Protein AF-A0A2Z6CTF7-F1 (afdb_monomer_lite)

Foldseek 3Di:
DQLLVQLLVVQLVVVCVVPVDHSVVCSVVLVVDDPVSSVVSSVVSVVVCVVPPPDPPPPPDPPPDD

Secondary structure (DSSP, 8-state):
--HHHHHHHHHHH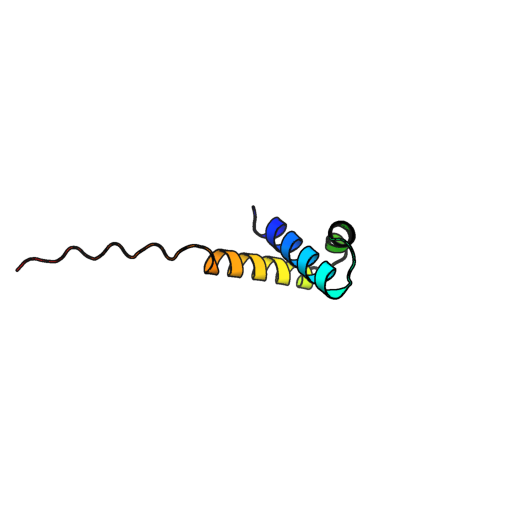HHHHHH---HHHHHHHGGGS-HHHHHHHHHHHHHHHHHHSPPP---PPP----

Sequence (66 aa):
MNSEDLGKELYCIHASLRSGCAKEVHEDAWQYLNPYEQQLWINTAKEMKNLLTPAKSKKAAPATED

Structure (mmCIF, N/CA/C/O backbone):
data_AF-A0A2Z6CTF7-F1
#
_entry.id   AF-A0A2Z6CTF7-F1
#
loop_
_atom_site.group_PDB
_atom_site.id
_atom_site.type_symbol
_atom_site.label_atom_id
_atom_site.label_alt_id
_atom_site.label_comp_id
_atom_site.label_asym_id
_atom_site.label_entity_id
_atom_site.label_seq_id
_atom_site.pdbx_PDB_ins_code
_atom_site.Cartn_x
_atom_site.Cartn_y
_atom_site.Cartn_z
_atom_site.occupancy
_atom_site.B_iso_or_equiv
_atom_site.auth_seq_id
_atom_site.auth_comp_id
_atom_site.auth_asym_id
_atom_site.auth_atom_id
_atom_site.pdbx_P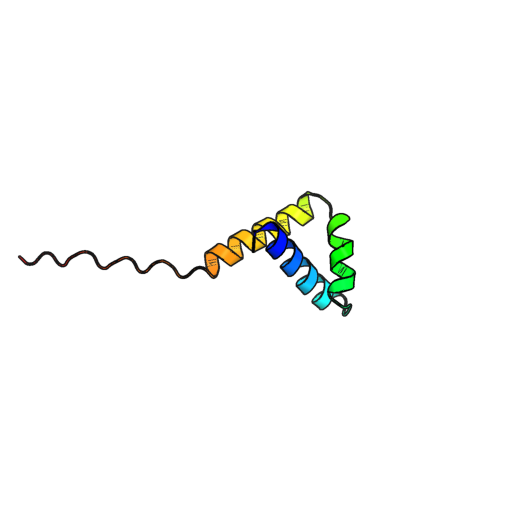DB_model_num
ATOM 1 N N . MET A 1 1 ? -0.030 -7.449 13.094 1.00 73.50 1 MET A N 1
ATOM 2 C CA . MET A 1 1 ? 0.609 -6.651 12.028 1.00 73.50 1 MET A CA 1
ATOM 3 C C . MET A 1 1 ? 0.593 -5.184 12.433 1.00 73.50 1 MET A C 1
ATOM 5 O O . MET A 1 1 ? -0.478 -4.675 12.781 1.00 73.50 1 MET A O 1
ATOM 9 N N . ASN A 1 2 ? 1.750 -4.516 12.475 1.00 89.88 2 ASN A N 1
ATOM 10 C CA . ASN A 1 2 ? 1.801 -3.079 12.779 1.00 89.88 2 ASN A CA 1
ATOM 11 C C . ASN A 1 2 ? 1.187 -2.279 11.595 1.00 89.88 2 ASN A C 1
ATOM 13 O O . ASN A 1 2 ? 0.689 -2.875 10.639 1.00 89.88 2 ASN A O 1
ATOM 17 N N . SER A 1 3 ? 1.020 -0.957 11.699 1.00 89.81 3 SER A N 1
ATOM 18 C CA . SER A 1 3 ? 0.363 -0.188 10.616 1.00 89.81 3 SER A CA 1
ATOM 19 C C . SER A 1 3 ? 1.282 0.096 9.429 1.00 89.81 3 SER A C 1
ATOM 21 O O . SER A 1 3 ? 0.782 0.383 8.349 1.00 89.81 3 SER A O 1
ATOM 23 N N . GLU A 1 4 ? 2.591 -0.013 9.621 1.00 92.88 4 GLU A N 1
ATOM 24 C CA . GLU A 1 4 ? 3.594 0.142 8.573 1.00 92.88 4 GLU A CA 1
ATOM 25 C C . GLU A 1 4 ? 3.669 -1.105 7.691 1.00 92.88 4 GLU A C 1
ATOM 27 O O . GLU A 1 4 ? 3.495 -0.989 6.484 1.00 92.88 4 GLU A O 1
ATOM 32 N N . ASP A 1 5 ? 3.765 -2.297 8.284 1.00 94.31 5 ASP A N 1
ATOM 33 C CA . ASP A 1 5 ? 3.711 -3.580 7.575 1.00 94.31 5 ASP A CA 1
ATOM 34 C C . ASP A 1 5 ? 2.427 -3.691 6.743 1.00 94.31 5 ASP A C 1
ATOM 36 O O . ASP A 1 5 ? 2.457 -4.094 5.585 1.00 94.31 5 ASP A O 1
ATOM 40 N N . LEU A 1 6 ? 1.285 -3.296 7.326 1.00 94.31 6 LEU A N 1
ATOM 41 C CA . LEU A 1 6 ? 0.006 -3.299 6.617 1.00 94.31 6 LEU A CA 1
ATOM 42 C C . LEU A 1 6 ? -0.024 -2.235 5.509 1.00 94.31 6 LEU A C 1
ATOM 44 O O . LEU A 1 6 ? -0.587 -2.480 4.449 1.00 94.31 6 LEU A O 1
ATOM 48 N N . GLY A 1 7 ? 0.586 -1.067 5.726 1.00 95.75 7 GLY A N 1
ATOM 49 C CA . GLY A 1 7 ? 0.729 -0.042 4.691 1.00 95.75 7 GLY A CA 1
ATOM 50 C C . GLY A 1 7 ? 1.549 -0.545 3.503 1.00 95.75 7 GLY A C 1
ATOM 51 O O . GLY A 1 7 ? 1.116 -0.404 2.359 1.00 95.75 7 GLY A O 1
ATOM 52 N N . LYS A 1 8 ? 2.678 -1.209 3.776 1.00 96.06 8 LYS A N 1
ATOM 53 C CA . LYS A 1 8 ? 3.517 -1.852 2.761 1.00 96.06 8 LYS A CA 1
ATOM 54 C C . LYS A 1 8 ? 2.743 -2.933 2.007 1.00 96.06 8 LYS A C 1
ATOM 56 O O . LYS A 1 8 ? 2.772 -2.950 0.779 1.00 96.06 8 LYS A O 1
ATOM 61 N N . GLU A 1 9 ? 2.005 -3.785 2.717 1.00 95.44 9 GLU A N 1
ATOM 62 C CA . GLU A 1 9 ? 1.157 -4.827 2.124 1.00 95.44 9 GLU A CA 1
ATOM 63 C C . GLU A 1 9 ? 0.145 -4.236 1.131 1.00 95.44 9 GLU A C 1
ATOM 65 O O . GLU A 1 9 ? 0.062 -4.673 -0.018 1.00 95.44 9 GLU A O 1
ATOM 70 N N . LEU A 1 10 ? -0.586 -3.199 1.554 1.00 95.12 10 LEU A N 1
ATOM 71 C CA . LEU A 1 10 ? -1.594 -2.525 0.734 1.00 95.12 10 LEU A CA 1
ATOM 72 C C . LEU A 1 10 ? -0.986 -1.874 -0.508 1.00 95.12 10 LEU A C 1
ATOM 74 O O . LEU A 1 10 ? -1.537 -2.017 -1.602 1.00 95.12 10 LEU A O 1
ATOM 78 N N . TYR A 1 11 ? 0.158 -1.203 -0.354 1.00 96.62 11 TYR A N 1
ATOM 79 C CA . TYR A 1 11 ? 0.897 -0.648 -1.482 1.00 96.62 11 TYR A CA 1
ATOM 80 C C . TYR A 1 11 ? 1.276 -1.735 -2.487 1.00 96.62 11 TYR A C 1
ATOM 82 O O . TYR A 1 11 ? 0.988 -1.589 -3.675 1.00 96.62 11 TYR A O 1
ATOM 90 N N . CYS A 1 12 ? 1.876 -2.835 -2.023 1.00 96.44 12 CYS A N 1
ATOM 91 C CA . CYS A 1 12 ? 2.355 -3.884 -2.917 1.00 96.44 12 CYS A CA 1
ATOM 92 C C . CYS A 1 12 ? 1.190 -4.554 -3.657 1.00 96.44 12 CYS A C 1
ATOM 94 O O . CYS A 1 12 ? 1.290 -4.788 -4.861 1.00 96.44 12 CYS A O 1
ATOM 96 N N . ILE A 1 13 ? 0.057 -4.794 -2.985 1.00 95.44 13 ILE A N 1
ATOM 97 C CA . ILE A 1 13 ? -1.165 -5.306 -3.626 1.00 95.44 13 ILE A CA 1
ATOM 98 C C . ILE A 1 13 ? -1.653 -4.329 -4.703 1.00 95.44 13 ILE A C 1
ATOM 100 O O . ILE A 1 13 ? -1.855 -4.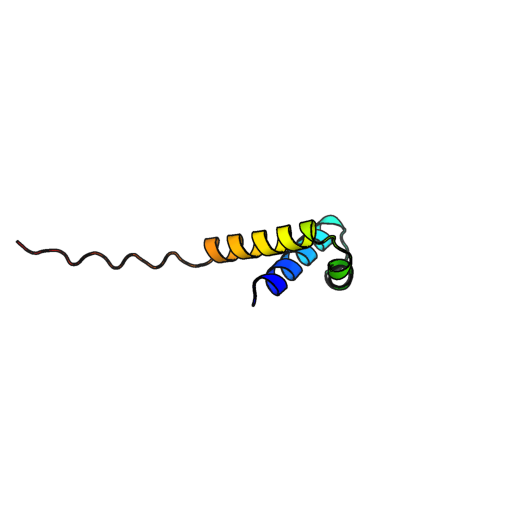727 -5.849 1.00 95.44 13 ILE A O 1
ATOM 104 N N . HIS A 1 14 ? -1.802 -3.044 -4.372 1.00 96.06 14 HIS A N 1
ATOM 105 C CA . HIS A 1 14 ? -2.267 -2.032 -5.321 1.00 96.06 14 HIS A CA 1
ATOM 106 C C . HIS A 1 14 ? -1.328 -1.893 -6.534 1.00 96.06 14 HIS A C 1
ATOM 108 O O . HIS A 1 14 ? -1.783 -1.858 -7.679 1.00 96.06 14 HIS A O 1
ATOM 114 N N . ALA A 1 15 ? -0.015 -1.842 -6.302 1.00 95.31 15 ALA A N 1
ATOM 115 C CA . ALA A 1 15 ? 0.988 -1.727 -7.355 1.00 95.31 15 ALA A CA 1
ATOM 116 C C . ALA A 1 15 ? 1.014 -2.968 -8.261 1.00 95.31 15 ALA A C 1
ATOM 118 O O . ALA A 1 15 ? 1.112 -2.832 -9.485 1.00 95.31 15 ALA A O 1
ATOM 119 N N . SER A 1 16 ? 0.833 -4.162 -7.690 1.00 96.06 16 SER A N 1
ATOM 120 C CA . SER A 1 16 ? 0.704 -5.415 -8.447 1.00 96.06 16 SER A CA 1
ATOM 121 C C . SER A 1 16 ? -0.532 -5.399 -9.337 1.00 96.06 16 SER A C 1
ATOM 123 O O . SER A 1 16 ? -0.431 -5.654 -10.533 1.00 96.06 16 SER A O 1
ATOM 125 N N . LEU A 1 17 ? -1.686 -5.002 -8.790 1.00 96.19 17 LEU A N 1
ATOM 126 C CA . LEU A 1 17 ? -2.933 -4.883 -9.553 1.00 96.19 17 LEU A CA 1
ATOM 127 C C . LEU A 1 17 ? -2.815 -3.879 -10.706 1.00 96.19 17 LEU A C 1
ATOM 129 O O . LEU A 1 17 ? -3.351 -4.115 -11.785 1.00 96.1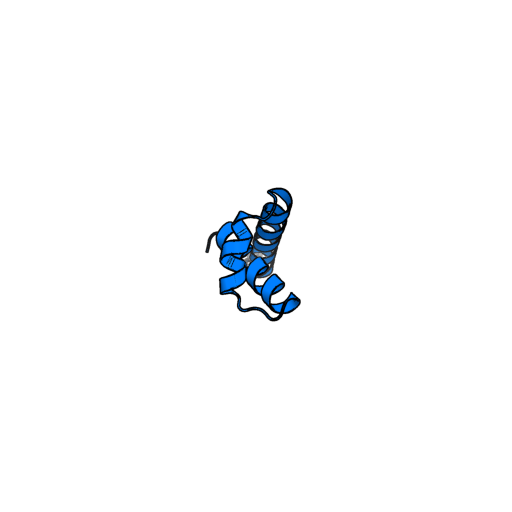9 17 LEU A O 1
ATOM 133 N N . ARG A 1 18 ? -2.105 -2.766 -10.494 1.00 95.81 18 ARG A N 1
ATOM 134 C CA . ARG A 1 18 ? -1.911 -1.728 -11.514 1.00 95.81 18 ARG A CA 1
ATOM 135 C C . ARG A 1 18 ? -0.927 -2.138 -12.612 1.00 95.81 18 ARG A C 1
ATOM 137 O O . ARG A 1 18 ? -1.112 -1.745 -13.759 1.00 95.81 18 ARG A O 1
ATOM 144 N N . SER A 1 19 ? 0.145 -2.842 -12.258 1.00 95.38 19 SER A N 1
ATOM 145 C CA . SER A 1 19 ? 1.250 -3.150 -13.179 1.00 95.38 19 SER A CA 1
ATOM 146 C C . SER A 1 19 ? 1.155 -4.530 -13.829 1.00 95.38 19 SER A C 1
ATOM 148 O O . SER A 1 19 ? 1.772 -4.745 -14.867 1.00 95.38 19 SER A O 1
ATOM 150 N N . GLY A 1 20 ? 0.423 -5.469 -13.224 1.00 93.94 20 GLY A N 1
ATOM 151 C CA . GLY A 1 20 ? 0.453 -6.887 -13.586 1.00 93.94 20 GLY A CA 1
ATOM 152 C C . GLY A 1 20 ? 1.708 -7.628 -13.102 1.00 93.94 20 GLY A C 1
ATOM 153 O O . GLY A 1 20 ? 1.830 -8.827 -13.341 1.00 93.94 20 GLY A O 1
ATOM 154 N N . CYS A 1 21 ? 2.636 -6.945 -12.424 1.00 93.19 21 CYS A N 1
ATOM 155 C CA . CYS A 1 21 ? 3.831 -7.564 -11.856 1.00 93.19 21 CYS A CA 1
ATOM 156 C C . CYS A 1 21 ? 3.528 -8.241 -10.513 1.00 93.19 21 CYS A C 1
ATOM 158 O O . CYS A 1 21 ? 2.606 -7.843 -9.799 1.00 93.19 21 CYS A O 1
ATOM 160 N N . ALA A 1 22 ? 4.344 -9.235 -10.159 1.00 92.00 22 ALA A N 1
ATOM 161 C CA . ALA A 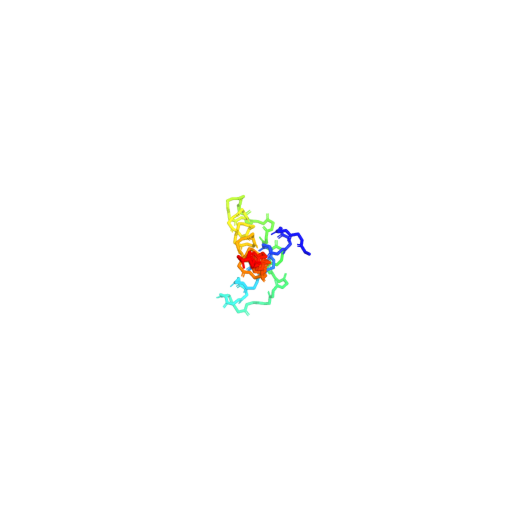1 22 ? 4.265 -9.924 -8.876 1.00 92.00 22 ALA A CA 1
ATOM 162 C C . ALA A 1 22 ? 4.543 -8.975 -7.695 1.00 92.00 22 ALA A C 1
ATOM 164 O O . ALA A 1 22 ? 5.265 -7.984 -7.832 1.00 92.00 22 ALA A O 1
ATOM 165 N N . LYS A 1 23 ? 3.975 -9.292 -6.530 1.00 91.12 23 LYS A N 1
ATOM 166 C CA . LYS A 1 23 ? 4.017 -8.443 -5.333 1.00 91.12 23 LYS A CA 1
ATOM 167 C C . LYS A 1 23 ? 5.437 -8.226 -4.819 1.00 91.12 23 LYS A C 1
ATOM 169 O O . LYS A 1 23 ? 5.774 -7.116 -4.418 1.00 91.12 23 LYS A O 1
ATOM 174 N N . GLU A 1 24 ? 6.265 -9.257 -4.901 1.00 89.69 24 GLU A N 1
ATOM 175 C CA . GLU A 1 24 ? 7.655 -9.286 -4.451 1.00 89.69 24 GLU A CA 1
ATOM 176 C C . GLU A 1 24 ? 8.500 -8.219 -5.164 1.00 89.69 24 GLU A C 1
ATOM 178 O O . GLU A 1 24 ? 9.379 -7.620 -4.556 1.00 89.69 24 GLU A O 1
ATOM 183 N N . VAL A 1 25 ? 8.174 -7.899 -6.424 1.00 88.50 25 VAL A N 1
ATOM 184 C CA . VAL A 1 25 ? 8.833 -6.823 -7.190 1.00 88.50 25 VAL A CA 1
ATOM 185 C C . VAL A 1 25 ? 8.595 -5.452 -6.548 1.00 88.50 25 VAL A C 1
ATOM 187 O O . VAL A 1 25 ? 9.456 -4.575 -6.589 1.00 88.50 25 VAL A O 1
ATOM 190 N N . HIS A 1 26 ? 7.423 -5.253 -5.944 1.00 91.44 26 HIS A N 1
ATOM 191 C CA . HIS A 1 26 ? 7.030 -3.982 -5.334 1.00 91.44 26 HIS A CA 1
ATOM 192 C C . HIS A 1 26 ? 7.466 -3.868 -3.871 1.00 91.44 26 HIS A C 1
ATOM 194 O O . HIS A 1 26 ? 7.513 -2.762 -3.335 1.00 91.44 26 HIS A O 1
ATOM 200 N N . GLU A 1 27 ? 7.836 -4.973 -3.221 1.00 90.25 27 GLU A N 1
ATOM 201 C CA . GLU A 1 27 ? 8.341 -4.931 -1.846 1.00 90.25 27 GLU A CA 1
ATOM 202 C C . GLU A 1 27 ? 9.653 -4.154 -1.734 1.00 90.25 27 GLU A C 1
ATOM 204 O O . GLU A 1 27 ? 9.839 -3.422 -0.755 1.00 90.25 27 GLU A O 1
ATOM 209 N N . ASP A 1 28 ? 10.513 -4.268 -2.748 1.00 88.56 28 ASP A N 1
ATOM 210 C CA . ASP A 1 28 ? 11.749 -3.494 -2.868 1.00 88.56 28 ASP A CA 1
ATOM 211 C C . ASP A 1 28 ? 11.475 -2.049 -3.291 1.00 88.56 28 ASP A C 1
ATOM 213 O O . ASP A 1 28 ? 12.209 -1.142 -2.901 1.00 88.56 28 ASP A O 1
ATOM 217 N N . ALA A 1 29 ? 10.399 -1.807 -4.047 1.00 90.75 29 ALA A N 1
ATOM 218 C CA . ALA A 1 29 ? 10.016 -0.472 -4.500 1.00 90.75 29 ALA A CA 1
ATOM 219 C C . ALA A 1 29 ? 9.560 0.440 -3.347 1.00 90.75 29 ALA A C 1
ATOM 221 O O . ALA A 1 29 ? 9.738 1.656 -3.417 1.00 90.75 29 ALA A O 1
ATOM 222 N N . TRP A 1 30 ? 9.033 -0.140 -2.260 1.00 93.06 30 TRP A N 1
ATOM 223 C CA . TRP A 1 30 ? 8.572 0.594 -1.074 1.00 93.06 30 TRP A CA 1
ATOM 224 C C . TRP A 1 30 ? 9.623 1.564 -0.518 1.00 93.06 30 TRP A C 1
ATOM 226 O O . TRP A 1 30 ? 9.292 2.700 -0.183 1.00 93.06 30 TRP A O 1
ATOM 236 N N . GLN A 1 31 ? 10.896 1.151 -0.466 1.00 91.75 31 GLN A N 1
ATOM 237 C CA . GLN A 1 31 ? 11.981 1.974 0.088 1.00 91.75 31 GLN A CA 1
ATOM 238 C C . GLN A 1 31 ? 12.265 3.240 -0.739 1.00 91.75 31 GLN A C 1
ATOM 240 O O . GLN A 1 31 ? 12.864 4.185 -0.233 1.00 91.75 31 GLN A O 1
ATOM 245 N N . TYR A 1 32 ? 11.846 3.248 -2.008 1.00 94.12 32 TYR A N 1
ATOM 246 C CA . TYR A 1 32 ? 12.048 4.353 -2.942 1.00 94.12 32 TYR A CA 1
ATOM 247 C C . TYR A 1 32 ? 10.847 5.297 -3.023 1.00 94.12 32 TYR A C 1
ATOM 249 O O . TYR A 1 32 ? 10.946 6.346 -3.661 1.00 94.12 32 TYR A O 1
ATOM 257 N N . LEU A 1 33 ? 9.724 4.956 -2.381 1.00 95.38 33 LEU A N 1
ATOM 258 C CA . LEU A 1 33 ? 8.610 5.885 -2.237 1.00 95.38 33 LEU A CA 1
ATOM 259 C C . LEU A 1 33 ? 9.057 7.098 -1.432 1.00 95.38 33 LEU A C 1
ATOM 261 O O . LEU A 1 33 ? 9.787 6.970 -0.445 1.00 95.38 33 LEU A O 1
ATOM 265 N N . ASN A 1 34 ? 8.573 8.276 -1.811 1.00 96.62 34 ASN A N 1
ATOM 266 C CA . ASN A 1 34 ? 8.854 9.454 -1.007 1.00 96.62 34 ASN A CA 1
ATOM 267 C C . ASN A 1 34 ? 8.117 9.370 0.353 1.00 96.62 34 ASN A C 1
ATOM 269 O O . ASN A 1 34 ? 7.122 8.648 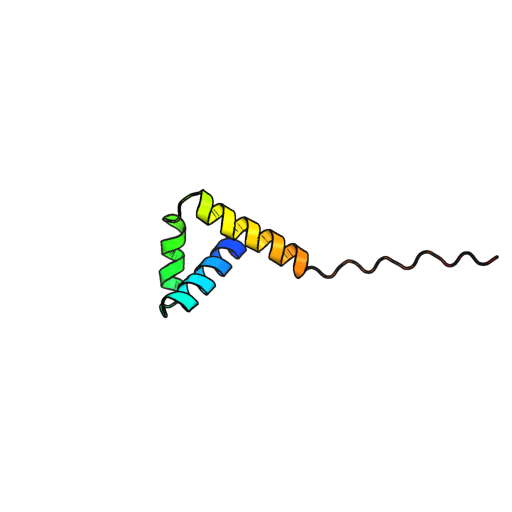0.482 1.00 96.62 34 ASN A O 1
ATOM 273 N N . PRO A 1 35 ? 8.556 10.121 1.381 1.00 96.00 35 PRO A N 1
ATOM 274 C CA . PRO A 1 35 ? 7.971 10.019 2.720 1.00 96.00 35 PRO A CA 1
ATOM 275 C C . PRO A 1 35 ? 6.462 10.298 2.776 1.00 96.00 35 PRO A C 1
ATOM 277 O O . PRO A 1 35 ? 5.754 9.713 3.592 1.00 96.00 35 PRO A O 1
ATOM 280 N N . TYR A 1 36 ? 5.951 11.173 1.904 1.00 96.75 36 TYR A N 1
ATOM 281 C CA . TYR A 1 36 ? 4.524 11.484 1.845 1.00 96.75 36 TYR A CA 1
ATOM 282 C C . TYR A 1 36 ? 3.710 10.303 1.301 1.00 96.75 36 TYR A C 1
ATOM 284 O O . TYR A 1 36 ? 2.676 9.952 1.871 1.00 96.75 36 TYR A O 1
ATOM 292 N N . GLU A 1 37 ? 4.193 9.646 0.246 1.00 96.19 37 GLU A N 1
ATOM 293 C CA . GLU A 1 37 ? 3.570 8.441 -0.310 1.00 96.19 37 GLU A CA 1
ATOM 294 C C . GLU A 1 37 ? 3.553 7.300 0.707 1.00 96.19 37 GLU A C 1
ATOM 296 O O . GLU A 1 37 ? 2.511 6.680 0.915 1.00 96.19 37 GLU A O 1
ATOM 301 N N . GLN A 1 38 ? 4.669 7.060 1.402 1.00 96.31 38 GLN A N 1
ATOM 302 C CA . GLN A 1 38 ? 4.719 6.050 2.463 1.00 96.31 38 GLN A CA 1
ATOM 303 C C . GLN A 1 38 ? 3.699 6.364 3.568 1.00 96.31 38 GLN A C 1
ATOM 305 O O . GLN A 1 38 ? 2.932 5.492 3.990 1.00 96.31 38 GLN A O 1
ATOM 310 N N . GLN A 1 39 ? 3.619 7.630 3.993 1.00 97.19 39 GLN A N 1
ATOM 311 C CA . GLN A 1 39 ? 2.675 8.062 5.022 1.00 97.19 39 GLN A CA 1
ATOM 312 C C . GLN A 1 39 ? 1.210 7.897 4.591 1.00 97.19 39 GLN A C 1
ATOM 314 O O . GLN A 1 39 ? 0.368 7.554 5.426 1.00 97.19 39 GLN A O 1
ATOM 319 N N . LEU A 1 40 ? 0.893 8.099 3.308 1.00 97.69 40 LEU A N 1
ATOM 320 C CA . LEU A 1 40 ? -0.448 7.885 2.758 1.00 97.69 40 LEU A CA 1
ATOM 321 C C . LEU A 1 40 ? -0.891 6.424 2.915 1.00 97.69 40 LEU A C 1
ATOM 323 O O . LEU A 1 40 ? -2.002 6.159 3.385 1.00 97.69 40 LEU A O 1
ATOM 327 N N . TRP A 1 41 ? -0.018 5.471 2.589 1.00 97.69 41 TRP A N 1
ATOM 328 C CA . TRP A 1 41 ? -0.309 4.043 2.745 1.00 97.69 41 TRP A CA 1
ATOM 329 C C . TRP A 1 41 ? -0.425 3.633 4.214 1.00 97.69 41 TRP A C 1
ATOM 331 O O . TRP A 1 41 ? -1.345 2.900 4.576 1.00 97.69 41 TRP A O 1
ATOM 341 N N . ILE A 1 42 ? 0.431 4.172 5.089 1.00 96.88 42 ILE A N 1
ATOM 342 C CA . ILE A 1 42 ? 0.335 3.955 6.542 1.00 96.88 42 ILE A CA 1
ATOM 343 C C . ILE A 1 42 ? -0.995 4.491 7.094 1.00 96.88 42 ILE A C 1
ATOM 345 O O . ILE A 1 42 ? -1.629 3.850 7.935 1.00 96.88 42 ILE A O 1
ATOM 349 N N . ASN A 1 43 ? -1.443 5.662 6.638 1.00 97.38 43 ASN A N 1
ATOM 350 C CA . ASN A 1 43 ? -2.723 6.235 7.057 1.00 97.38 43 ASN A CA 1
ATOM 351 C C . ASN A 1 43 ? -3.900 5.402 6.546 1.00 97.38 43 ASN A C 1
ATOM 353 O O . ASN A 1 43 ? -4.804 5.093 7.317 1.00 97.38 43 ASN A O 1
ATOM 357 N N . THR A 1 44 ? -3.837 4.950 5.295 1.00 96.00 44 THR A N 1
ATOM 358 C CA . THR A 1 44 ? -4.825 4.026 4.723 1.00 96.00 44 THR A CA 1
ATOM 359 C C . THR A 1 44 ? -4.920 2.745 5.555 1.00 96.00 44 THR A C 1
ATOM 361 O O . THR A 1 44 ? -6.013 2.315 5.914 1.00 96.00 44 THR A O 1
ATOM 364 N N . ALA A 1 45 ? -3.782 2.179 5.966 1.00 96.12 45 ALA A N 1
ATOM 365 C CA . ALA A 1 45 ? -3.736 1.012 6.842 1.00 96.12 45 ALA A CA 1
ATOM 366 C C . ALA A 1 45 ? -4.375 1.264 8.220 1.00 96.12 45 ALA A C 1
ATOM 368 O O . ALA A 1 45 ? -5.038 0.378 8.763 1.00 96.12 45 ALA A O 1
ATOM 369 N N . LYS A 1 46 ? -4.202 2.460 8.801 1.00 95.00 46 LYS A N 1
ATOM 370 C CA . LYS A 1 46 ? -4.862 2.843 10.063 1.00 95.00 46 LYS A CA 1
ATOM 371 C C . LYS A 1 46 ? -6.380 2.916 9.899 1.00 95.00 46 LYS A C 1
ATOM 373 O O . LYS A 1 46 ? -7.094 2.338 10.714 1.00 95.00 46 LYS A O 1
ATOM 378 N N . GLU A 1 47 ? -6.861 3.555 8.836 1.00 94.19 47 GLU A N 1
ATOM 379 C CA . GLU A 1 47 ? -8.297 3.646 8.551 1.00 94.19 47 GLU A CA 1
ATOM 380 C C . GLU A 1 47 ? -8.913 2.267 8.294 1.00 94.19 47 GLU A C 1
ATOM 382 O O . GLU A 1 47 ? -9.940 1.929 8.876 1.00 94.19 47 GLU A O 1
ATOM 387 N N . MET A 1 48 ? -8.247 1.408 7.516 1.00 90.81 48 MET A N 1
ATOM 388 C CA . MET A 1 48 ? -8.715 0.036 7.297 1.00 90.81 48 MET A CA 1
ATOM 389 C C . MET A 1 48 ? -8.789 -0.762 8.599 1.00 90.81 48 MET A C 1
ATOM 391 O O . MET A 1 48 ? -9.764 -1.477 8.816 1.00 90.81 48 MET A O 1
ATOM 395 N N . LYS A 1 49 ? -7.812 -0.616 9.503 1.00 90.75 49 LYS A N 1
ATOM 396 C CA . LYS A 1 49 ? -7.890 -1.238 10.834 1.00 90.75 49 LYS A CA 1
ATOM 397 C C . LYS A 1 49 ? -9.095 -0.737 11.621 1.00 90.75 49 LYS A C 1
ATOM 399 O O . LYS A 1 49 ? -9.770 -1.554 12.239 1.00 90.75 49 LYS A O 1
ATOM 404 N N . ASN A 1 50 ? -9.381 0.561 11.590 1.00 89.56 50 ASN A N 1
ATOM 405 C CA . ASN A 1 50 ? -10.541 1.125 12.280 1.00 89.56 50 ASN A CA 1
ATOM 406 C C . ASN A 1 50 ? -11.860 0.588 11.707 1.00 89.56 50 ASN A C 1
ATOM 408 O O . ASN A 1 50 ? -12.736 0.202 12.475 1.00 89.56 50 ASN A O 1
ATOM 412 N N . LEU A 1 51 ? -11.979 0.514 10.378 1.00 88.19 51 LEU A N 1
ATOM 413 C CA . LEU A 1 51 ? -13.176 0.026 9.685 1.00 88.19 51 LEU A CA 1
ATOM 414 C C . LEU A 1 51 ? -13.413 -1.477 9.874 1.00 88.19 51 LEU A C 1
ATOM 416 O O . LEU A 1 51 ? -14.555 -1.912 9.986 1.00 88.19 51 LEU A O 1
ATOM 420 N N . LEU A 1 52 ? -12.341 -2.272 9.892 1.00 85.62 52 LEU A N 1
ATOM 421 C CA . LEU A 1 52 ? -12.416 -3.729 10.029 1.00 85.62 52 LEU A CA 1
ATOM 422 C C . LEU A 1 52 ? -12.459 -4.193 11.487 1.00 85.62 52 LEU A C 1
ATOM 424 O O . LEU A 1 52 ? -12.788 -5.350 11.747 1.00 85.62 52 LEU A O 1
ATOM 428 N N . THR A 1 53 ? -12.129 -3.323 12.444 1.00 83.31 53 THR A N 1
ATOM 429 C CA . THR A 1 53 ? -12.319 -3.633 13.860 1.00 83.31 53 THR A CA 1
ATOM 430 C C . THR A 1 53 ? -13.817 -3.587 14.149 1.00 83.31 53 THR A C 1
ATOM 432 O O . THR A 1 53 ? -14.422 -2.523 14.008 1.00 83.31 53 THR A O 1
ATOM 435 N N . PRO A 1 54 ? -14.440 -4.701 14.576 1.00 74.19 54 PRO A N 1
ATOM 436 C CA . PRO A 1 54 ? -15.848 -4.691 14.934 1.00 74.19 54 PRO A CA 1
ATOM 437 C C . PRO A 1 54 ? -16.081 -3.611 15.987 1.00 74.19 54 PRO A C 1
ATOM 439 O O . PRO A 1 54 ? -15.386 -3.580 17.010 1.00 74.19 54 PRO A O 1
ATOM 442 N N . ALA A 1 55 ? -17.048 -2.722 15.747 1.00 70.75 55 ALA A N 1
ATOM 443 C CA . ALA A 1 55 ? -17.480 -1.781 16.765 1.00 70.75 55 ALA A CA 1
ATOM 444 C C . ALA A 1 55 ? -17.843 -2.606 18.003 1.00 70.75 55 ALA A C 1
ATOM 446 O O . ALA A 1 55 ? -18.721 -3.467 17.927 1.00 70.75 55 ALA A O 1
ATOM 447 N N . LYS A 1 56 ? -17.132 -2.403 19.123 1.00 61.66 56 LYS A N 1
ATOM 448 C CA . LYS A 1 56 ? -17.476 -3.074 20.380 1.00 61.66 56 LYS A CA 1
ATOM 449 C C . LYS A 1 56 ? -18.961 -2.834 20.605 1.00 61.66 56 LYS A C 1
ATOM 451 O O . LYS A 1 56 ? -19.370 -1.677 20.713 1.00 61.66 56 LYS A O 1
ATOM 456 N N . SER A 1 57 ? -19.748 -3.908 20.640 1.00 61.03 57 SER A N 1
ATOM 457 C CA . SER A 1 57 ? -21.169 -3.848 20.956 1.00 61.03 57 SER A CA 1
ATOM 458 C C . SER A 1 57 ? -21.300 -2.993 22.209 1.00 61.03 57 SER A C 1
ATOM 460 O O . SER A 1 57 ? -20.743 -3.351 23.251 1.00 61.03 57 SER A O 1
ATOM 462 N N . LYS A 1 58 ? -21.950 -1.825 22.108 1.00 58.12 58 LYS A N 1
ATOM 463 C CA . LYS A 1 58 ? -22.317 -1.051 23.294 1.00 58.12 58 LYS A CA 1
ATOM 464 C C . LYS A 1 58 ? -23.114 -2.016 24.159 1.00 58.12 58 LYS A C 1
ATOM 466 O O . LYS A 1 58 ? -24.206 -2.420 23.771 1.00 58.12 58 LYS A O 1
ATOM 471 N N . LYS A 1 59 ? -22.515 -2.456 25.270 1.00 51.50 59 LYS A N 1
ATOM 472 C CA . LYS A 1 59 ? -23.177 -3.268 26.288 1.00 51.50 59 LYS A CA 1
ATOM 473 C C . LYS A 1 59 ? -24.483 -2.538 26.586 1.00 51.50 59 LYS A C 1
ATOM 475 O O . LYS A 1 59 ? -24.424 -1.362 26.949 1.00 51.50 59 LYS A O 1
ATOM 480 N N . ALA A 1 60 ? -25.617 -3.174 26.286 1.00 57.19 60 ALA A N 1
ATOM 481 C CA . ALA A 1 60 ? -26.927 -2.580 26.501 1.00 57.19 60 ALA A CA 1
ATOM 482 C C . ALA A 1 60 ? -26.950 -2.023 27.928 1.00 57.19 60 ALA A C 1
ATOM 484 O O . ALA A 1 60 ? -26.541 -2.720 28.864 1.00 57.19 60 ALA A O 1
ATOM 485 N N . ALA A 1 61 ? -27.301 -0.742 28.063 1.00 64.00 61 ALA A N 1
ATOM 486 C CA . ALA A 1 61 ? -27.449 -0.122 29.369 1.00 64.00 61 ALA A CA 1
ATOM 487 C C . ALA A 1 61 ? -28.393 -1.004 30.206 1.00 64.00 61 ALA A C 1
ATOM 489 O O . ALA A 1 61 ? -29.358 -1.527 29.638 1.00 64.00 61 ALA A O 1
ATOM 490 N N . PRO A 1 62 ? -28.101 -1.235 31.498 1.00 57.31 62 PRO A N 1
ATOM 491 C CA . PRO A 1 62 ? -28.994 -2.008 32.346 1.00 57.31 62 PRO A CA 1
ATOM 492 C C . PRO A 1 62 ? -30.379 -1.366 32.275 1.00 57.31 62 PRO A C 1
ATOM 494 O O . PRO A 1 62 ? -30.504 -0.155 32.459 1.00 57.31 62 PRO A O 1
ATOM 497 N N . ALA A 1 63 ? -31.385 -2.168 31.926 1.00 55.31 63 ALA A N 1
ATOM 498 C CA . ALA A 1 63 ? -32.771 -1.751 32.017 1.00 55.31 63 ALA A CA 1
ATOM 499 C C . ALA A 1 63 ? -33.027 -1.384 33.481 1.00 55.31 63 ALA A C 1
ATOM 501 O O . ALA A 1 63 ? -32.928 -2.236 34.363 1.00 55.31 63 ALA A O 1
ATOM 502 N N . THR A 1 64 ? -33.250 -0.101 33.742 1.00 55.72 64 THR A N 1
ATOM 503 C CA . THR A 1 64 ? -33.812 0.364 35.004 1.00 55.72 64 THR A CA 1
ATOM 504 C C . THR A 1 64 ? -35.232 -0.192 35.060 1.00 55.72 64 THR A C 1
ATOM 506 O O . THR A 1 64 ? -36.078 0.218 34.267 1.00 55.72 64 THR A O 1
ATOM 509 N N . GLU A 1 65 ? -35.460 -1.189 35.911 1.00 56.28 65 GLU A N 1
ATOM 510 C CA . GLU A 1 65 ? -36.807 -1.558 36.346 1.00 56.28 65 GLU A CA 1
ATOM 511 C C . GLU A 1 65 ? -37.297 -0.448 37.292 1.00 56.28 65 GLU A C 1
ATOM 513 O O . GLU A 1 65 ? -36.605 -0.124 38.262 1.00 56.28 65 GLU A O 1
ATOM 518 N N . ASP A 1 66 ? -38.427 0.173 36.936 1.00 51.78 66 ASP A N 1
ATOM 519 C CA . ASP A 1 66 ? -39.261 1.020 37.807 1.00 51.78 66 ASP A CA 1
ATOM 520 C C . ASP A 1 66 ? -40.080 0.152 38.779 1.00 51.78 66 ASP A C 1
ATOM 522 O O . ASP A 1 66 ? -40.569 -0.920 38.344 1.00 51.78 66 ASP A O 1
#

pLDDT: mean 86.62, std 14.21, range [51.5, 97.69]

Radius of gyration: 18.56 Å; chains: 1; bounding box: 51×21×51 Å